Protein AF-A0A8J2ZE89-F1 (afdb_monomer_lite)

Foldseek 3Di:
DDPPQLEDEDEPPPDDDPDVDDQPPPWDKDFPAWDAAQRAIWTKIWTADPVRFIKIFTAHPVGDTAKIAGGPRHDIDHHNHDDDDDDDPVVVDRDPPHHYDYPPDDDDD

Secondary structure (DSSP, 8-state):
------EEEEPPTTPPP--TTPPPTT-EEEEEEEEEETTEEEEEEEEE-TTS-EEEEEEETT--EEEEE-GGG--EEE-S----SPPPGGGGSPPTTPEEEE--PPPP-

Organism: NCBI:txid2041189

Radius of gyration: 18.22 Å; chains: 1; bounding box: 48×34×42 Å

Structure (mmCIF, N/CA/C/O backbone):
data_AF-A0A8J2ZE89-F1
#
_entry.id   AF-A0A8J2ZE89-F1
#
loop_
_atom_site.group_PDB
_atom_site.id
_atom_site.type_symbol
_atom_site.label_atom_id
_atom_site.label_alt_id
_atom_site.label_comp_id
_atom_site.label_asym_id
_atom_site.label_entity_id
_atom_site.label_seq_id
_atom_site.pdbx_PDB_ins_code
_atom_site.Cartn_x
_atom_site.Cartn_y
_atom_site.Cartn_z
_atom_site.occupancy
_atom_site.B_iso_or_equiv
_atom_site.auth_seq_id
_atom_site.auth_comp_id
_atom_site.auth_asym_id
_atom_site.auth_atom_id
_atom_site.pdbx_PDB_model_num
ATOM 1 N N . MET A 1 1 ? 9.162 21.886 -20.821 1.00 43.53 1 MET A N 1
ATOM 2 C CA . MET A 1 1 ? 8.789 20.467 -20.977 1.00 43.53 1 MET A CA 1
ATOM 3 C C . MET A 1 1 ? 9.999 19.665 -20.534 1.00 43.53 1 MET A C 1
ATOM 5 O O . MET A 1 1 ? 11.029 19.783 -21.177 1.00 43.53 1 MET A O 1
ATOM 9 N N . MET A 1 2 ? 9.945 19.019 -19.368 1.00 46.22 2 MET A N 1
ATOM 10 C CA . MET A 1 2 ? 11.061 18.197 -18.888 1.00 46.22 2 MET A CA 1
ATOM 11 C C . MET A 1 2 ? 11.173 16.981 -19.808 1.00 46.22 2 M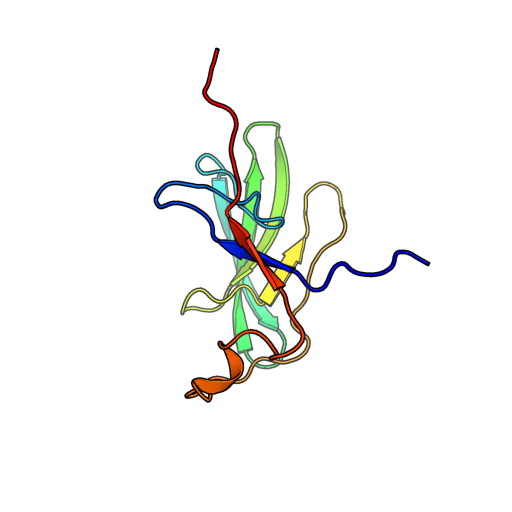ET A C 1
ATOM 13 O O . MET A 1 2 ? 10.215 16.219 -19.922 1.00 46.22 2 MET A O 1
ATOM 17 N N . ASP A 1 3 ? 12.302 16.844 -20.497 1.00 48.56 3 ASP A N 1
ATOM 18 C CA . ASP A 1 3 ? 12.655 15.612 -21.196 1.00 48.56 3 ASP A CA 1
ATOM 19 C C . ASP A 1 3 ? 12.796 14.528 -20.121 1.00 48.56 3 ASP A C 1
ATOM 21 O O . ASP A 1 3 ? 13.653 14.622 -19.238 1.00 48.56 3 ASP A O 1
ATOM 25 N N . ALA A 1 4 ? 11.862 13.578 -20.088 1.00 61.66 4 ALA A N 1
ATOM 26 C CA . ALA A 1 4 ? 11.922 12.489 -19.129 1.00 61.66 4 ALA A CA 1
ATOM 27 C C . ALA A 1 4 ? 13.128 11.622 -19.495 1.00 61.66 4 ALA A C 1
ATOM 29 O O . ALA A 1 4 ? 13.091 10.890 -20.484 1.00 61.66 4 ALA A O 1
ATOM 30 N N . LEU A 1 5 ? 14.196 11.721 -18.702 1.00 66.88 5 LEU A N 1
ATOM 31 C CA . LEU A 1 5 ? 15.355 10.843 -18.806 1.00 66.88 5 LEU A CA 1
ATOM 32 C C . LEU A 1 5 ? 14.864 9.384 -18.798 1.00 66.88 5 LEU A C 1
ATOM 34 O O . LEU A 1 5 ? 14.334 8.903 -17.796 1.00 66.88 5 LEU A O 1
ATOM 38 N N . ARG A 1 6 ? 15.009 8.685 -19.932 1.00 82.75 6 ARG A N 1
ATOM 39 C CA . ARG A 1 6 ? 14.684 7.255 -20.086 1.00 82.75 6 ARG A CA 1
ATOM 40 C C . ARG A 1 6 ? 15.776 6.423 -19.430 1.00 82.75 6 ARG A C 1
ATOM 42 O O . ARG A 1 6 ? 16.638 5.861 -20.106 1.00 82.75 6 ARG A O 1
ATOM 49 N N . VAL A 1 7 ? 15.780 6.423 -18.104 1.00 83.44 7 VAL A N 1
ATOM 50 C CA . VAL A 1 7 ? 16.809 5.777 -17.294 1.00 83.44 7 VAL A CA 1
ATOM 51 C C . VAL A 1 7 ? 16.176 4.742 -16.371 1.00 83.44 7 VAL A C 1
ATOM 53 O O . VAL A 1 7 ? 15.150 4.992 -15.743 1.00 83.44 7 VAL A O 1
ATOM 56 N N . VAL A 1 8 ? 16.796 3.569 -16.299 1.00 85.56 8 VAL A N 1
ATOM 57 C CA . VAL A 1 8 ? 16.577 2.566 -15.254 1.00 85.56 8 VAL A CA 1
ATOM 58 C C . VAL A 1 8 ? 17.659 2.773 -14.211 1.00 85.56 8 VAL A C 1
ATOM 60 O O . VAL A 1 8 ? 18.838 2.718 -14.545 1.00 85.56 8 VAL A O 1
ATOM 63 N N . ILE A 1 9 ? 17.267 3.003 -12.962 1.00 82.75 9 ILE A N 1
ATOM 64 C CA . ILE A 1 9 ? 18.215 3.115 -11.853 1.00 82.75 9 ILE A CA 1
ATOM 65 C C . ILE A 1 9 ? 18.285 1.763 -11.149 1.00 82.75 9 ILE A C 1
ATOM 67 O O . ILE A 1 9 ? 17.296 1.312 -10.570 1.00 82.75 9 ILE A O 1
ATOM 71 N N . GLU A 1 10 ? 19.451 1.124 -11.178 1.00 80.12 10 GLU A N 1
ATOM 72 C CA . GLU A 1 10 ? 19.708 -0.056 -10.355 1.00 80.12 1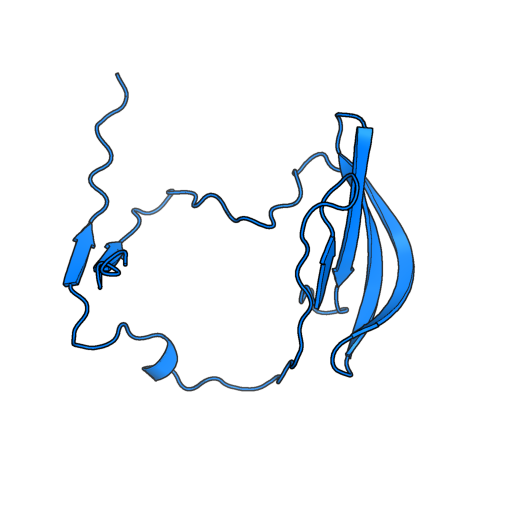0 GLU A CA 1
ATOM 73 C C . GLU A 1 10 ? 20.013 0.372 -8.920 1.00 80.12 10 GLU A C 1
ATOM 75 O O . GLU A 1 10 ? 20.943 1.142 -8.654 1.00 80.12 10 GLU A O 1
ATOM 80 N N . ILE A 1 11 ? 19.207 -0.132 -7.987 1.00 73.94 11 ILE A N 1
ATOM 81 C CA . ILE A 1 11 ? 19.329 0.164 -6.563 1.00 73.94 11 ILE A CA 1
ATOM 82 C C . ILE A 1 11 ? 20.127 -0.969 -5.915 1.00 73.94 11 ILE A C 1
ATOM 84 O O . ILE A 1 11 ? 19.705 -2.126 -6.002 1.00 73.94 11 ILE A O 1
ATOM 88 N N . PRO A 1 12 ? 21.255 -0.669 -5.246 1.00 70.50 12 PRO A N 1
ATOM 89 C CA . PRO A 1 12 ? 22.001 -1.670 -4.498 1.00 70.50 12 PRO A CA 1
ATOM 90 C C . PRO A 1 12 ? 21.129 -2.345 -3.434 1.00 70.50 12 PRO A C 1
ATOM 92 O O . PRO A 1 12 ? 20.224 -1.726 -2.864 1.00 70.50 12 PRO A O 1
ATOM 95 N N . ALA A 1 13 ? 21.432 -3.603 -3.112 1.00 62.75 13 ALA A N 1
ATOM 96 C CA . ALA A 1 13 ? 20.762 -4.311 -2.026 1.00 62.75 13 ALA A CA 1
ATOM 97 C C . ALA A 1 13 ? 20.859 -3.500 -0.715 1.00 62.75 13 ALA A C 1
ATOM 99 O O . ALA A 1 13 ? 21.952 -3.147 -0.279 1.00 62.75 13 ALA A O 1
ATOM 100 N N . GLY A 1 14 ? 19.709 -3.189 -0.105 1.00 62.47 14 GLY A N 1
ATOM 101 C CA . GLY A 1 14 ? 19.611 -2.363 1.108 1.00 62.47 14 GLY A CA 1
ATOM 102 C C . GLY A 1 14 ? 19.254 -0.887 0.878 1.00 62.47 14 GLY A C 1
ATOM 103 O O . GLY A 1 14 ? 19.045 -0.165 1.851 1.00 62.47 14 GLY A O 1
ATOM 104 N N . GLY A 1 15 ? 19.135 -0.426 -0.372 1.00 57.91 15 GLY A N 1
ATOM 105 C CA . GLY A 1 15 ? 18.606 0.908 -0.673 1.00 57.91 15 GLY A CA 1
ATOM 106 C C . GLY A 1 15 ? 17.093 0.999 -0.434 1.00 57.91 15 GLY A C 1
ATOM 107 O O . GLY A 1 15 ? 16.333 0.164 -0.919 1.00 57.91 15 GLY A O 1
ATOM 108 N N . SER A 1 16 ? 16.641 2.026 0.293 1.00 58.94 16 SER A N 1
ATOM 109 C CA . SER A 1 16 ? 15.216 2.343 0.456 1.00 58.94 16 SER A CA 1
ATOM 110 C C . SER A 1 16 ? 14.837 3.480 -0.485 1.00 58.94 16 SER A C 1
ATOM 112 O O . SER A 1 16 ? 15.410 4.565 -0.402 1.00 58.94 16 SER A O 1
ATOM 114 N N . LEU A 1 17 ? 13.846 3.264 -1.350 1.00 61.19 17 LEU A N 1
ATOM 115 C CA . LEU A 1 17 ? 13.207 4.370 -2.061 1.00 61.19 17 LEU A CA 1
ATOM 116 C C . LEU A 1 17 ? 12.241 5.098 -1.118 1.00 61.19 17 LEU A C 1
ATOM 118 O O . LEU A 1 17 ? 11.573 4.438 -0.319 1.00 61.19 17 LEU A O 1
ATOM 122 N N . PRO A 1 18 ? 12.115 6.430 -1.205 1.00 56.84 18 PRO A N 1
ATOM 123 C CA . PRO A 1 18 ? 10.998 7.129 -0.590 1.00 56.84 18 PRO A CA 1
ATOM 124 C C . PRO A 1 18 ? 9.715 6.739 -1.339 1.00 56.84 18 PRO A C 1
ATOM 126 O O . PRO A 1 18 ? 9.457 7.213 -2.445 1.00 56.84 18 PRO A O 1
ATOM 129 N N . TRP A 1 19 ? 8.920 5.836 -0.760 1.00 58.69 19 TRP A N 1
ATOM 130 C CA . TRP A 1 19 ? 7.613 5.486 -1.313 1.00 58.69 19 TRP A CA 1
ATOM 131 C C . TRP A 1 19 ? 6.607 6.582 -0.937 1.00 58.69 19 TRP A C 1
ATOM 133 O O . TRP A 1 19 ? 6.419 6.839 0.252 1.00 58.69 19 TRP A O 1
ATOM 143 N N . PRO A 1 20 ? 5.915 7.210 -1.905 1.00 55.12 20 PRO A N 1
ATOM 144 C CA . PRO A 1 20 ? 5.041 8.357 -1.639 1.00 55.12 20 PRO A CA 1
ATOM 145 C C . PRO A 1 20 ? 3.799 8.033 -0.787 1.00 55.12 20 PRO A C 1
ATOM 147 O O . PRO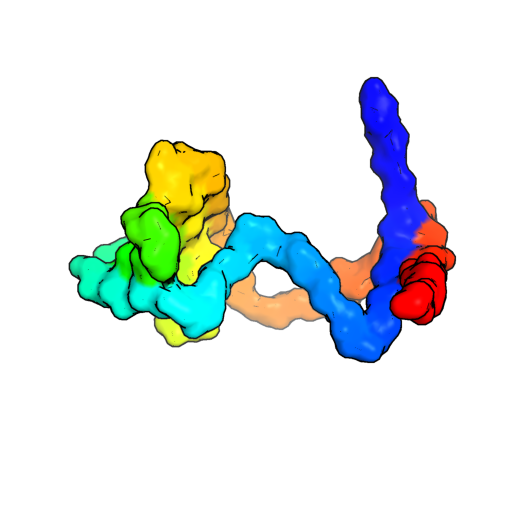 A 1 20 ? 3.081 8.945 -0.393 1.00 55.12 20 PRO A O 1
ATOM 150 N N . VAL A 1 21 ? 3.537 6.756 -0.480 1.00 62.28 21 VAL A N 1
ATOM 151 C CA . VAL A 1 21 ? 2.350 6.301 0.273 1.00 62.28 21 VAL A CA 1
ATOM 152 C C . VAL A 1 21 ? 2.733 5.384 1.445 1.00 62.28 21 VAL A C 1
ATOM 154 O O . VAL A 1 21 ? 2.031 4.428 1.770 1.00 62.28 21 VAL A O 1
ATOM 157 N N . GLN A 1 22 ? 3.884 5.630 2.072 1.00 69.81 22 GLN A N 1
ATOM 158 C CA . GLN A 1 22 ? 4.313 4.860 3.240 1.00 69.81 22 GLN A CA 1
ATOM 159 C C . GLN A 1 22 ? 3.561 5.306 4.500 1.00 69.81 22 GLN A C 1
ATOM 161 O O . GLN A 1 22 ? 3.594 6.474 4.880 1.00 69.81 22 GLN A O 1
ATOM 166 N N . ILE A 1 23 ? 2.906 4.358 5.173 1.00 76.88 23 ILE A N 1
ATOM 167 C CA . ILE A 1 23 ? 2.361 4.577 6.515 1.00 76.88 23 ILE A CA 1
ATOM 168 C C . ILE A 1 23 ? 3.527 4.477 7.510 1.00 76.88 23 ILE A C 1
ATOM 170 O O . ILE A 1 23 ? 4.236 3.465 7.490 1.00 76.88 23 ILE A O 1
ATOM 174 N N . PRO A 1 24 ? 3.748 5.480 8.381 1.00 80.12 24 PRO A N 1
ATOM 175 C CA . PRO A 1 24 ? 4.800 5.412 9.387 1.00 80.12 24 PRO A CA 1
ATOM 176 C C . PRO A 1 24 ? 4.648 4.164 10.273 1.00 80.12 24 PRO A C 1
ATOM 178 O O . PRO A 1 24 ? 3.528 3.839 10.673 1.00 80.12 24 PRO A O 1
ATOM 181 N N . PRO A 1 25 ? 5.746 3.479 10.644 1.00 82.50 25 PRO A N 1
ATOM 182 C CA . PRO A 1 25 ? 5.688 2.220 11.401 1.00 82.50 25 PRO A CA 1
ATOM 183 C C . PRO A 1 25 ? 5.048 2.366 12.789 1.00 82.50 25 PRO A C 1
ATOM 185 O O . PRO A 1 25 ? 4.630 1.392 13.403 1.00 82.50 25 PRO A O 1
ATOM 188 N N . ASN A 1 26 ? 4.981 3.593 13.292 1.00 88.50 26 ASN A N 1
ATOM 189 C CA . ASN A 1 26 ? 4.437 3.974 14.584 1.00 88.50 26 ASN A CA 1
ATOM 190 C C . ASN A 1 26 ? 3.049 4.637 14.494 1.00 88.50 26 ASN A C 1
ATOM 192 O O . ASN A 1 26 ? 2.570 5.181 15.493 1.00 88.50 26 ASN A O 1
ATOM 196 N N . ALA A 1 27 ? 2.418 4.627 13.317 1.00 90.44 27 ALA A N 1
ATOM 197 C CA . ALA A 1 27 ? 1.053 5.099 13.155 1.00 90.44 27 ALA A CA 1
ATOM 198 C C . ALA A 1 27 ? 0.064 4.145 13.839 1.00 90.44 27 ALA A C 1
ATOM 200 O O . ALA A 1 27 ? 0.206 2.921 13.802 1.00 90.44 27 ALA A O 1
ATOM 201 N N . ARG A 1 28 ? -0.981 4.708 14.445 1.00 94.44 28 ARG A N 1
ATOM 202 C CA . ARG A 1 28 ? -2.125 3.942 14.937 1.00 94.44 28 ARG A CA 1
ATOM 203 C C . ARG A 1 28 ? -3.106 3.728 13.790 1.00 94.44 28 ARG A C 1
ATOM 205 O O . ARG A 1 28 ? -3.509 4.686 13.134 1.00 94.44 28 ARG A O 1
ATOM 212 N N . LEU A 1 29 ? -3.513 2.479 13.592 1.00 93.75 29 LEU A N 1
ATOM 213 C CA . LEU A 1 29 ? -4.536 2.095 12.625 1.00 93.75 29 LEU A CA 1
ATOM 214 C C . LEU A 1 29 ? -5.817 1.718 13.362 1.00 93.75 29 LEU A C 1
ATOM 216 O O . LEU A 1 29 ? -5.799 0.851 14.236 1.00 93.75 29 LEU A O 1
ATOM 220 N N . THR A 1 30 ? -6.925 2.353 12.992 1.00 97.00 30 THR A N 1
ATOM 221 C CA . THR A 1 30 ? -8.248 2.050 13.550 1.00 97.00 30 THR A CA 1
ATOM 222 C C . THR A 1 30 ? -9.169 1.599 12.428 1.00 97.00 30 THR A C 1
ATOM 224 O O . THR A 1 30 ? -9.313 2.295 11.426 1.00 97.00 30 THR A O 1
ATOM 227 N N . ARG A 1 31 ? -9.789 0.424 12.571 1.00 97.38 31 ARG A N 1
ATOM 228 C CA . ARG A 1 31 ? -10.787 -0.059 11.611 1.00 97.38 31 ARG A CA 1
ATOM 229 C C . ARG A 1 31 ? -12.083 0.723 11.794 1.00 97.38 31 ARG A C 1
ATOM 231 O O . ARG A 1 31 ? -12.674 0.658 12.866 1.00 97.38 31 ARG A O 1
ATOM 238 N N . GLU A 1 32 ? -12.545 1.394 10.748 1.00 97.75 32 GLU A N 1
ATOM 239 C CA . GLU A 1 32 ? -13.791 2.175 10.780 1.00 97.75 32 GLU A CA 1
ATOM 240 C C . GLU A 1 32 ? -14.965 1.438 10.133 1.00 97.75 32 GLU A C 1
ATOM 242 O O . GLU A 1 32 ? -16.116 1.663 10.492 1.00 97.75 32 GLU A O 1
ATOM 247 N N . GLY A 1 33 ? -14.695 0.516 9.206 1.00 97.81 33 GLY A N 1
ATOM 248 C CA . GLY A 1 33 ? -15.757 -0.229 8.541 1.00 97.81 33 GLY A CA 1
ATOM 249 C C . GLY A 1 33 ? -15.296 -0.954 7.288 1.00 97.81 33 GLY A C 1
ATOM 250 O O . GLY A 1 33 ? -14.147 -1.387 7.180 1.00 97.81 33 GLY A O 1
ATOM 251 N N . SER A 1 34 ? -16.213 -1.094 6.339 1.00 98.19 34 SER A N 1
ATOM 252 C CA . SER A 1 34 ? -15.976 -1.687 5.026 1.00 98.19 34 SER A CA 1
ATOM 253 C C . SER A 1 34 ? -16.566 -0.814 3.929 1.00 98.19 34 SER A C 1
ATOM 255 O O . SER A 1 34 ? -17.545 -0.112 4.161 1.00 98.19 34 SER A O 1
ATOM 257 N N . ASP A 1 35 ? -15.988 -0.900 2.740 1.00 98.00 35 ASP A N 1
ATOM 258 C CA . ASP A 1 35 ? -16.389 -0.151 1.551 1.00 98.00 35 ASP A CA 1
ATOM 259 C C . ASP A 1 35 ? -16.122 -0.995 0.291 1.00 98.00 35 ASP A C 1
ATOM 261 O O . ASP A 1 35 ? -15.634 -2.128 0.390 1.00 98.00 35 ASP A O 1
ATOM 265 N N . ARG A 1 36 ? -16.426 -0.462 -0.896 1.00 98.06 36 ARG A N 1
ATOM 266 C CA . ARG A 1 36 ? -16.135 -1.095 -2.182 1.00 98.06 36 ARG A CA 1
ATOM 267 C C . ARG A 1 36 ? -15.564 -0.082 -3.176 1.00 98.06 36 ARG A C 1
ATOM 269 O O . ARG A 1 36 ? -16.266 0.823 -3.608 1.00 98.06 36 ARG A O 1
ATOM 276 N N . VAL A 1 37 ? -14.316 -0.282 -3.603 1.00 97.44 37 VAL A N 1
ATOM 277 C CA . VAL A 1 37 ? -13.603 0.594 -4.556 1.00 97.44 37 VAL A CA 1
ATOM 278 C C . VAL A 1 37 ? -13.190 -0.215 -5.781 1.00 97.44 37 VAL A C 1
ATOM 280 O O . VAL A 1 37 ? -12.788 -1.369 -5.655 1.00 97.44 37 VAL A O 1
ATOM 283 N N . ALA A 1 38 ? -13.342 0.347 -6.984 1.00 97.31 38 ALA A N 1
ATOM 284 C CA . ALA A 1 38 ? -13.076 -0.348 -8.254 1.00 97.31 38 ALA A CA 1
ATOM 285 C C . ALA A 1 38 ? -13.755 -1.732 -8.383 1.00 97.31 38 ALA A C 1
ATOM 287 O O . ALA A 1 38 ? -13.252 -2.620 -9.070 1.00 97.31 38 ALA A O 1
ATOM 288 N N . GLY A 1 39 ? -14.892 -1.934 -7.706 1.00 97.12 39 GLY A N 1
ATOM 289 C CA . GLY A 1 39 ? -15.613 -3.209 -7.677 1.00 97.12 39 GLY A CA 1
ATOM 290 C C . GLY A 1 39 ? -15.141 -4.224 -6.627 1.00 97.12 39 GLY A C 1
ATOM 291 O O . GLY A 1 39 ? -15.749 -5.289 -6.533 1.00 97.12 39 GLY A O 1
ATOM 292 N N . HIS A 1 40 ? -14.137 -3.901 -5.808 1.00 98.25 40 HIS A N 1
ATOM 293 C CA . HIS A 1 40 ? -13.544 -4.801 -4.811 1.00 98.25 40 HIS A CA 1
ATOM 294 C C . HIS A 1 40 ? -13.895 -4.384 -3.388 1.00 98.25 40 HIS A C 1
ATOM 296 O O . HIS A 1 40 ? -13.811 -3.206 -3.045 1.00 98.25 40 HIS A O 1
ATOM 302 N N . SER A 1 41 ? -14.287 -5.351 -2.557 1.00 98.31 41 SER A N 1
ATOM 303 C CA . SER A 1 41 ? -14.553 -5.118 -1.136 1.00 98.31 41 SER A CA 1
ATOM 304 C C . SER A 1 41 ? -13.260 -4.787 -0.392 1.00 98.31 41 SER A C 1
ATOM 306 O O . SER A 1 41 ? -12.252 -5.478 -0.536 1.00 98.31 41 SER A O 1
ATOM 308 N N . CYS A 1 42 ? -13.300 -3.764 0.453 1.00 98.31 42 CYS A N 1
ATOM 309 C CA . CYS A 1 42 ? -12.157 -3.313 1.236 1.00 98.31 42 CYS A CA 1
ATOM 310 C C . CYS A 1 42 ? -12.553 -2.924 2.662 1.00 98.31 42 CYS A C 1
ATOM 312 O O . CYS A 1 42 ? -13.707 -2.612 2.947 1.00 98.31 42 CYS A O 1
ATOM 314 N N . THR A 1 43 ? -11.576 -2.931 3.564 1.00 98.56 43 THR A N 1
ATOM 315 C CA . THR A 1 43 ? -11.696 -2.380 4.915 1.00 98.56 43 THR A CA 1
ATOM 316 C C . THR A 1 43 ? -11.291 -0.910 4.905 1.00 98.56 43 THR A C 1
ATOM 318 O O . THR A 1 43 ? -10.275 -0.556 4.305 1.00 98.56 43 THR A O 1
ATOM 321 N N . VAL A 1 44 ? -12.075 -0.071 5.583 1.00 97.75 44 VAL A N 1
ATOM 322 C CA . VAL A 1 44 ? -11.761 1.345 5.813 1.00 97.75 44 VAL A CA 1
ATOM 323 C C . VAL A 1 44 ? -10.932 1.460 7.087 1.00 97.75 44 VAL A C 1
ATOM 325 O O . VAL A 1 44 ? -11.361 1.022 8.159 1.00 97.75 44 VAL A O 1
ATOM 328 N N . TRP A 1 45 ? -9.748 2.047 6.955 1.00 96.44 45 TRP A N 1
ATOM 329 C CA . TRP A 1 45 ? -8.799 2.288 8.031 1.00 96.44 45 TRP A CA 1
ATOM 330 C C . TRP A 1 45 ? -8.579 3.783 8.221 1.00 96.44 45 TRP A C 1
ATOM 332 O O . TRP A 1 45 ? -8.216 4.489 7.279 1.00 96.44 45 TRP A O 1
ATOM 342 N N . GLN A 1 46 ? -8.715 4.246 9.456 1.00 94.75 46 GLN A N 1
ATOM 343 C CA . GLN A 1 46 ? -8.210 5.536 9.898 1.00 94.75 46 GLN A CA 1
ATOM 344 C C . GLN A 1 46 ? -6.731 5.384 10.256 1.00 94.75 46 GLN A C 1
ATOM 346 O O . GLN A 1 46 ? -6.360 4.464 10.989 1.00 94.75 46 GLN A O 1
ATOM 351 N N . VAL A 1 47 ? -5.893 6.283 9.740 1.00 92.50 47 VAL A N 1
ATOM 352 C CA . VAL A 1 47 ? -4.447 6.307 10.000 1.00 92.50 47 VAL A CA 1
ATOM 353 C C . VAL A 1 47 ? -4.116 7.528 10.844 1.00 92.50 47 VAL A C 1
ATOM 355 O O . VAL A 1 47 ? -4.303 8.654 10.386 1.00 92.50 47 VAL A O 1
ATOM 358 N N . GLN A 1 48 ? -3.641 7.337 12.073 1.00 93.12 48 GLN A N 1
ATOM 359 C CA . GLN A 1 48 ? -3.214 8.422 12.956 1.00 93.12 48 GLN A CA 1
ATOM 360 C C . GLN A 1 48 ? -1.700 8.383 13.175 1.00 93.12 48 GLN A C 1
ATOM 362 O O . GLN A 1 48 ? -1.168 7.445 13.767 1.00 93.12 48 GLN A O 1
ATOM 367 N N . GLU A 1 49 ? 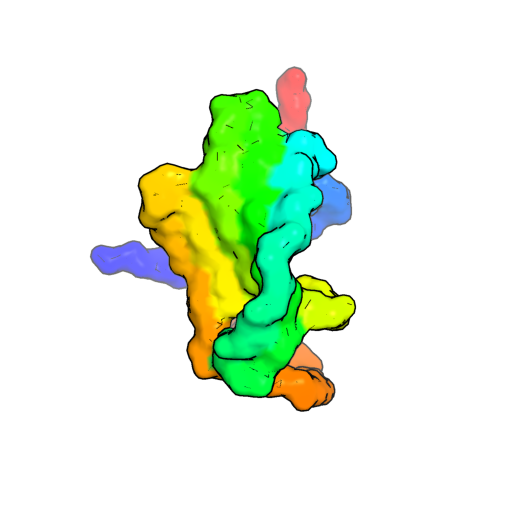-1.008 9.423 12.719 1.00 89.56 49 GLU A N 1
ATOM 368 C CA . GLU A 1 49 ? 0.426 9.618 12.929 1.00 89.56 49 GLU A CA 1
ATOM 369 C C . GLU A 1 49 ? 0.722 10.140 14.348 1.00 89.56 49 GLU A C 1
ATOM 371 O O . GLU A 1 49 ? -0.130 10.747 15.001 1.00 89.56 49 GLU A O 1
ATOM 376 N N . GLN A 1 50 ? 1.959 9.959 14.829 1.00 88.31 50 GLN A N 1
ATOM 377 C CA . GLN A 1 50 ? 2.367 10.423 16.167 1.00 88.31 50 GLN A CA 1
ATOM 378 C C . GLN A 1 50 ? 2.298 11.945 16.347 1.00 88.31 50 GLN A C 1
ATOM 380 O O . GLN A 1 50 ? 2.051 12.423 17.449 1.00 88.31 50 GLN A O 1
ATOM 385 N N . ASN A 1 51 ? 2.488 12.705 15.268 1.00 87.81 51 ASN A N 1
ATOM 386 C CA . ASN A 1 51 ? 2.346 14.164 15.251 1.00 87.81 51 ASN A CA 1
ATOM 387 C C . ASN A 1 51 ? 0.867 14.622 15.309 1.00 87.81 51 ASN A C 1
ATOM 389 O O . ASN A 1 51 ? 0.594 15.815 15.222 1.00 87.81 51 ASN A O 1
ATOM 393 N N . GLY A 1 52 ? -0.089 13.689 15.423 1.00 85.75 52 GLY A N 1
ATOM 394 C CA . GLY A 1 52 ? -1.525 13.957 15.512 1.00 85.75 52 GLY A CA 1
ATOM 395 C C . GLY A 1 52 ? -2.247 14.047 14.166 1.00 85.75 52 GLY A C 1
ATOM 396 O O . GLY A 1 52 ? -3.479 14.127 14.151 1.00 85.75 52 GLY A O 1
ATOM 397 N N . ARG A 1 53 ? -1.518 13.991 13.046 1.00 87.94 53 ARG A N 1
ATOM 398 C CA . ARG A 1 53 ? -2.078 14.025 11.693 1.00 87.94 53 ARG A CA 1
ATOM 399 C C . ARG A 1 53 ? -2.909 12.775 11.408 1.00 87.94 53 ARG A C 1
ATOM 401 O O . ARG A 1 53 ? -2.582 11.675 11.856 1.00 87.94 53 ARG A O 1
ATOM 408 N N . ARG A 1 54 ? -4.015 12.949 10.678 1.00 89.75 54 ARG A N 1
ATOM 409 C CA . ARG A 1 54 ? -5.001 11.891 10.415 1.00 89.75 54 ARG A CA 1
ATOM 410 C C . ARG A 1 54 ? -5.295 11.740 8.931 1.00 89.75 54 ARG A C 1
ATOM 412 O O . ARG A 1 54 ? -5.807 12.672 8.326 1.00 89.75 54 ARG A O 1
ATOM 419 N N . GLY A 1 55 ? -5.039 10.554 8.393 1.00 90.75 55 GLY A N 1
ATOM 420 C CA . GLY A 1 55 ? -5.414 10.141 7.042 1.00 90.75 55 GLY A CA 1
ATOM 421 C C . GLY A 1 55 ? -6.382 8.957 7.045 1.00 90.75 55 GLY A C 1
ATOM 422 O O . GLY A 1 55 ? -6.862 8.520 8.096 1.00 90.75 55 GLY A O 1
ATOM 423 N N . SER A 1 56 ? -6.647 8.419 5.856 1.00 92.19 56 SER A N 1
ATOM 424 C CA . SER A 1 56 ? -7.456 7.208 5.678 1.00 92.19 56 SER A CA 1
ATOM 425 C C . SER A 1 56 ? -6.908 6.317 4.567 1.00 92.19 56 SER A C 1
ATOM 427 O O . SER A 1 56 ? -6.319 6.807 3.601 1.00 92.19 56 SER A O 1
ATOM 429 N N . ALA A 1 57 ? -7.138 5.012 4.688 1.00 93.56 57 ALA A N 1
ATOM 430 C CA . ALA A 1 57 ? -6.781 4.010 3.694 1.00 93.56 57 ALA A CA 1
ATOM 431 C C . ALA A 1 57 ? -7.919 2.997 3.513 1.00 93.56 57 ALA A C 1
ATOM 433 O O . ALA A 1 57 ? -8.556 2.575 4.475 1.00 93.56 57 ALA A O 1
ATOM 434 N N . ARG A 1 58 ? -8.160 2.583 2.271 1.00 95.81 58 ARG A N 1
ATOM 435 C CA . ARG A 1 58 ? -9.075 1.495 1.915 1.00 95.81 58 ARG A CA 1
ATOM 436 C C . ARG A 1 58 ? -8.253 0.348 1.363 1.00 95.81 58 ARG A C 1
ATOM 438 O O . ARG A 1 58 ? -7.619 0.505 0.321 1.00 95.81 58 ARG A O 1
ATOM 445 N N . VAL A 1 59 ? -8.243 -0.774 2.073 1.00 96.19 59 VAL A N 1
ATOM 446 C CA . VAL A 1 59 ? -7.360 -1.911 1.777 1.00 96.19 59 VAL A CA 1
ATOM 447 C C . VAL A 1 59 ? -8.190 -3.183 1.653 1.00 96.19 59 VAL A C 1
ATOM 449 O O . VAL A 1 59 ? -9.048 -3.442 2.500 1.00 96.19 59 VAL A O 1
ATOM 452 N N . THR A 1 60 ? -7.982 -3.962 0.594 1.00 97.81 60 THR A N 1
ATOM 453 C CA . THR A 1 60 ? -8.632 -5.270 0.426 1.00 97.81 60 THR A CA 1
ATOM 454 C C . THR A 1 60 ? -8.145 -6.274 1.474 1.00 97.81 60 THR A C 1
ATOM 456 O O . THR A 1 60 ? -7.152 -6.049 2.165 1.00 97.81 60 THR A O 1
ATOM 459 N N . ALA A 1 61 ? -8.841 -7.405 1.611 1.00 96.94 61 ALA A N 1
ATOM 460 C CA . ALA A 1 61 ? -8.463 -8.441 2.577 1.00 96.94 61 ALA A CA 1
ATOM 461 C C . ALA A 1 61 ? -7.067 -9.045 2.312 1.00 96.94 61 ALA A C 1
ATOM 463 O O . ALA A 1 61 ? -6.390 -9.454 3.249 1.00 96.94 61 ALA A O 1
ATOM 464 N N . ASP A 1 62 ? -6.636 -9.068 1.050 1.00 95.62 62 ASP A N 1
ATOM 465 C CA . ASP A 1 62 ? -5.322 -9.514 0.574 1.00 95.62 6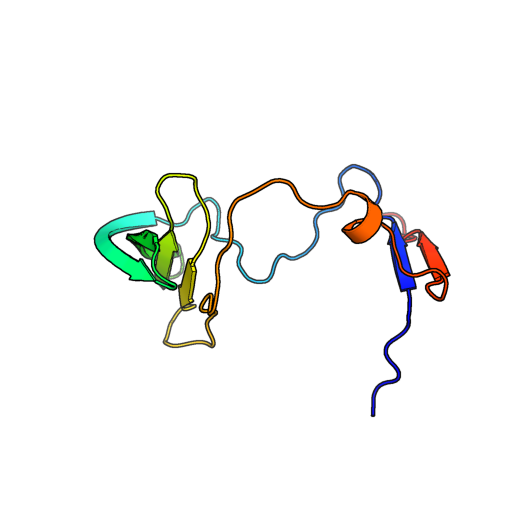2 ASP A CA 1
ATOM 466 C C . ASP A 1 62 ? -4.249 -8.405 0.583 1.00 95.62 62 ASP A C 1
ATOM 468 O O . ASP A 1 62 ? -3.113 -8.649 0.188 1.00 95.62 62 ASP A O 1
ATOM 472 N N . GLY A 1 63 ? -4.576 -7.201 1.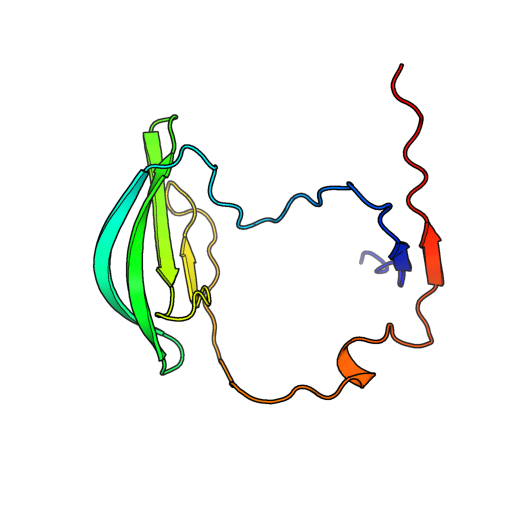066 1.00 93.19 63 GLY A N 1
ATOM 473 C CA . GLY A 1 63 ? -3.595 -6.140 1.315 1.00 93.19 63 GLY A CA 1
ATOM 474 C C . GLY A 1 63 ? -3.400 -5.128 0.183 1.00 93.19 63 GLY A C 1
ATOM 475 O O . GLY A 1 63 ? -2.488 -4.307 0.262 1.00 93.19 63 GLY A O 1
ATOM 476 N N . VAL A 1 64 ? -4.240 -5.129 -0.855 1.00 94.19 64 VAL A N 1
ATOM 477 C CA . VAL A 1 64 ? -4.151 -4.150 -1.948 1.00 94.19 64 VAL A CA 1
ATOM 478 C C . VAL A 1 64 ? -4.759 -2.819 -1.511 1.00 94.19 64 VAL A C 1
ATOM 480 O O . VAL A 1 64 ? -5.924 -2.745 -1.115 1.00 94.19 64 VAL A O 1
ATOM 483 N N . LEU A 1 65 ? -3.973 -1.745 -1.605 1.00 93.75 65 LEU A N 1
ATOM 484 C CA . LEU A 1 65 ? -4.435 -0.381 -1.360 1.00 93.75 65 LEU A CA 1
ATOM 485 C C . LEU A 1 65 ? -5.275 0.111 -2.545 1.00 93.75 65 LEU A C 1
ATOM 487 O O . LEU A 1 65 ? -4.768 0.248 -3.656 1.00 93.75 65 LEU A O 1
ATOM 491 N N . LEU A 1 66 ? -6.550 0.406 -2.299 1.00 95.69 66 LEU A N 1
ATOM 492 C CA . LEU A 1 66 ? -7.483 0.884 -3.324 1.00 95.69 66 LEU A CA 1
ATOM 493 C C . LEU A 1 66 ? -7.723 2.386 -3.264 1.00 95.69 66 LEU A C 1
ATOM 495 O O . LEU A 1 66 ? -8.039 2.994 -4.277 1.00 95.69 66 LEU A O 1
ATOM 499 N N . HIS A 1 67 ? -7.601 2.989 -2.087 1.00 93.94 67 HIS A N 1
ATOM 500 C CA . HIS A 1 67 ? -7.686 4.434 -1.930 1.00 93.94 67 HIS A CA 1
ATOM 501 C C . HIS A 1 67 ? -6.887 4.856 -0.705 1.00 93.94 67 HIS A C 1
ATOM 503 O O . HIS A 1 67 ? -7.000 4.232 0.350 1.00 93.94 67 HIS A O 1
ATOM 509 N N . ALA A 1 68 ? -6.160 5.960 -0.803 1.00 91.69 68 ALA A N 1
ATOM 510 C CA . ALA A 1 68 ? -5.534 6.610 0.339 1.00 91.69 68 ALA A CA 1
ATOM 511 C C . ALA A 1 68 ? -5.769 8.110 0.270 1.00 91.69 68 ALA A C 1
ATOM 513 O O . ALA A 1 68 ? -5.673 8.706 -0.799 1.00 91.69 68 ALA A O 1
ATOM 514 N N . ARG A 1 69 ? -6.020 8.721 1.425 1.00 89.12 69 ARG A N 1
ATOM 515 C CA . ARG A 1 69 ? -5.971 10.171 1.572 1.00 89.12 69 ARG A CA 1
ATOM 516 C C . ARG A 1 69 ? -4.988 10.523 2.669 1.00 89.12 69 ARG A C 1
ATOM 518 O O . ARG A 1 69 ? -5.107 10.016 3.788 1.00 89.12 69 ARG A O 1
ATOM 525 N N . GLY A 1 70 ? -4.025 11.371 2.318 1.00 80.31 70 GLY A N 1
ATOM 526 C CA . GLY A 1 70 ? -3.067 11.903 3.270 1.00 80.31 70 GLY A CA 1
ATOM 527 C C . GLY A 1 70 ? -3.746 12.794 4.314 1.00 80.31 70 GLY A C 1
ATOM 528 O O . GLY A 1 70 ? -4.939 13.107 4.202 1.00 80.31 70 GLY A O 1
ATOM 529 N N . PRO A 1 71 ? -2.998 13.211 5.341 1.00 76.06 71 PRO A N 1
ATOM 530 C CA . PRO A 1 71 ? -3.561 14.042 6.381 1.00 76.06 71 PRO A CA 1
ATOM 531 C C . PRO A 1 71 ? -4.091 15.377 5.879 1.00 76.06 71 PRO A C 1
ATOM 533 O O . PRO A 1 71 ? -3.600 15.911 4.885 1.00 76.06 71 PRO A O 1
ATOM 536 N N . ASP A 1 72 ? -5.073 15.920 6.595 1.00 69.75 72 ASP A N 1
ATOM 537 C CA . ASP A 1 72 ? -5.572 17.288 6.398 1.00 69.75 72 ASP A CA 1
ATOM 538 C C . ASP A 1 72 ? -6.135 17.543 4.986 1.00 69.75 72 ASP A C 1
ATOM 540 O O . ASP A 1 72 ? -6.149 18.663 4.484 1.00 69.75 72 ASP A O 1
ATOM 544 N N . GLY A 1 73 ? -6.616 16.483 4.328 1.00 64.25 73 GLY A N 1
ATOM 545 C CA . GLY A 1 73 ? -7.216 16.571 3.001 1.00 64.25 73 GLY A CA 1
ATOM 546 C C . GLY A 1 73 ? -6.212 16.617 1.850 1.00 64.25 73 GLY A C 1
ATOM 547 O O . GLY A 1 73 ? -6.660 16.834 0.721 1.00 64.25 73 GLY A O 1
ATOM 548 N N . ALA A 1 74 ? -4.922 16.367 2.115 1.00 71.50 74 ALA A N 1
ATOM 549 C CA . ALA A 1 74 ? -3.872 16.259 1.105 1.00 71.50 74 ALA A CA 1
ATOM 550 C C . ALA A 1 74 ? -4.253 15.312 -0.046 1.00 71.50 74 ALA A C 1
ATOM 552 O O . ALA A 1 74 ? -5.102 14.425 0.109 1.00 71.50 74 ALA A O 1
ATOM 553 N N . GLU A 1 75 ? -3.619 15.533 -1.200 1.00 67.75 75 GLU A N 1
ATOM 554 C CA . GLU A 1 75 ? -3.846 14.769 -2.424 1.00 67.75 75 GLU A CA 1
ATOM 555 C C . GLU A 1 75 ? -3.724 13.264 -2.150 1.00 67.75 75 GLU A C 1
ATOM 557 O O . GLU A 1 75 ? -2.853 12.804 -1.408 1.00 67.75 75 GLU A O 1
ATOM 562 N N . GLY A 1 76 ? -4.687 12.515 -2.675 1.00 82.38 76 GLY A N 1
ATOM 563 C CA . GLY A 1 76 ? -4.838 11.090 -2.437 1.00 82.38 76 GLY A CA 1
ATOM 564 C C . GLY A 1 76 ? -4.722 10.301 -3.728 1.00 82.38 76 GLY A C 1
ATOM 565 O O . GLY A 1 76 ? -4.610 10.860 -4.815 1.00 82.38 76 GLY A O 1
ATOM 566 N N . ILE A 1 77 ? -4.799 8.986 -3.597 1.00 90.44 77 ILE A N 1
ATOM 567 C CA . ILE A 1 77 ? -4.909 8.080 -4.736 1.00 90.44 77 ILE A CA 1
ATOM 568 C C . ILE A 1 77 ? -6.207 7.296 -4.632 1.00 90.44 77 ILE A C 1
ATOM 570 O O . ILE A 1 77 ? -6.645 6.961 -3.532 1.00 90.44 77 ILE A O 1
ATOM 574 N N . GLU A 1 78 ? -6.788 6.971 -5.780 1.00 94.19 78 GLU A N 1
ATOM 575 C CA . GLU A 1 78 ? -7.893 6.029 -5.901 1.00 94.19 78 GLU A CA 1
ATOM 576 C C . GLU A 1 78 ? -7.652 5.122 -7.109 1.00 94.19 78 GLU A C 1
ATOM 578 O O . GLU A 1 78 ? -7.311 5.577 -8.203 1.00 94.19 78 GLU A O 1
ATOM 583 N N . ALA A 1 79 ? -7.819 3.820 -6.907 1.00 95.94 79 ALA A N 1
ATOM 584 C CA . ALA A 1 79 ? -7.771 2.841 -7.970 1.00 95.94 79 ALA A CA 1
ATOM 585 C C . ALA A 1 79 ? -9.029 2.970 -8.833 1.00 95.94 79 ALA A C 1
ATOM 587 O O . ALA A 1 79 ? -10.148 2.793 -8.358 1.00 95.94 79 ALA A O 1
ATOM 588 N N . THR A 1 80 ? -8.845 3.212 -10.128 1.00 97.31 80 THR A N 1
ATOM 589 C CA . THR A 1 80 ? -9.950 3.262 -11.099 1.00 97.31 80 THR A CA 1
ATOM 590 C C . THR A 1 80 ? -10.290 1.883 -11.663 1.00 97.31 80 THR A C 1
ATOM 592 O O . THR A 1 80 ? -11.418 1.636 -12.087 1.00 97.31 80 THR A O 1
ATOM 595 N N . ARG A 1 81 ? -9.324 0.955 -11.661 1.00 96.50 81 ARG A N 1
ATOM 596 C CA . ARG A 1 81 ? -9.501 -0.435 -12.091 1.00 96.50 81 ARG A CA 1
ATOM 597 C C . ARG A 1 81 ? -8.500 -1.346 -11.393 1.00 96.50 81 ARG A C 1
ATOM 599 O O . ARG A 1 81 ? -7.313 -1.042 -11.352 1.00 96.50 81 ARG A O 1
ATOM 606 N N . VAL A 1 82 ? -8.973 -2.506 -10.941 1.00 95.75 82 VAL A N 1
ATOM 607 C CA . VAL A 1 82 ? -8.130 -3.585 -10.411 1.00 95.75 82 VAL A CA 1
ATOM 608 C C . VAL A 1 82 ? -8.498 -4.891 -11.101 1.00 95.75 82 VAL A C 1
ATOM 610 O O . VAL A 1 82 ? -9.673 -5.257 -11.170 1.00 95.75 82 VAL A O 1
ATOM 613 N N . ALA A 1 83 ? -7.486 -5.579 -11.625 1.00 94.56 83 ALA A N 1
ATOM 614 C CA . ALA A 1 83 ? -7.616 -6.876 -12.274 1.00 94.56 83 ALA A CA 1
ATOM 615 C C . ALA A 1 83 ? -6.618 -7.854 -11.649 1.00 94.56 83 ALA A C 1
ATOM 617 O O . ALA A 1 83 ? -5.411 -7.625 -11.698 1.00 94.56 83 ALA A O 1
ATOM 618 N N . TYR A 1 84 ? -7.138 -8.939 -11.081 1.00 94.50 84 TYR A N 1
ATOM 619 C CA . TYR A 1 84 ? -6.337 -10.011 -10.506 1.00 94.50 84 TYR A CA 1
ATOM 620 C C . TYR A 1 84 ? -6.077 -11.092 -11.547 1.00 94.50 84 TYR A C 1
ATOM 622 O O . TYR A 1 84 ? -6.991 -11.531 -12.243 1.00 94.50 84 TYR A O 1
ATOM 630 N N . GLY A 1 85 ? -4.827 -11.529 -11.637 1.00 94.62 85 GLY A N 1
ATOM 631 C CA . GLY A 1 85 ? -4.425 -12.615 -12.517 1.00 94.62 85 GLY A CA 1
ATOM 632 C C . GLY A 1 85 ? -2.936 -12.571 -12.849 1.00 94.62 85 GLY A C 1
ATOM 633 O O . GLY A 1 85 ? -2.259 -11.588 -12.522 1.00 94.62 85 GLY A O 1
ATOM 634 N N . PRO A 1 86 ? -2.423 -13.620 -13.512 1.00 95.12 86 PRO A N 1
ATOM 635 C CA . PRO A 1 86 ? -1.051 -13.651 -13.991 1.00 95.12 86 PRO A CA 1
ATOM 636 C C . PRO A 1 86 ? -0.754 -12.437 -14.874 1.00 95.12 86 PRO A C 1
ATOM 638 O O . PRO A 1 86 ? -1.552 -12.073 -15.738 1.00 95.12 86 PRO A O 1
ATOM 641 N N . GLN A 1 87 ? 0.399 -11.815 -14.653 1.00 93.25 87 GLN A N 1
ATOM 642 C CA . GLN A 1 87 ? 0.908 -10.751 -15.510 1.00 93.25 87 GLN A CA 1
ATOM 643 C C . GLN A 1 87 ? 1.980 -11.322 -16.434 1.00 93.25 87 GLN A C 1
ATOM 645 O O . GLN A 1 87 ? 2.773 -12.171 -16.028 1.00 93.25 87 GLN A O 1
ATOM 650 N N . GLU A 1 88 ? 2.017 -10.848 -17.676 1.00 94.06 88 GLU A N 1
ATOM 651 C CA . GLU A 1 88 ? 3.045 -11.249 -18.632 1.00 94.06 88 GLU A CA 1
ATOM 652 C C . GLU A 1 88 ? 4.435 -10.798 -18.136 1.00 94.06 88 GLU A C 1
ATOM 654 O O . GLU A 1 88 ? 4.630 -9.600 -17.901 1.00 94.06 88 GLU A O 1
ATOM 659 N N . PRO A 1 89 ? 5.425 -11.707 -18.008 1.00 92.62 89 PRO A N 1
ATOM 660 C CA . PRO A 1 89 ? 6.753 -11.363 -17.493 1.00 92.62 89 PRO A CA 1
ATOM 661 C C . PRO A 1 89 ? 7.459 -10.252 -18.280 1.00 92.62 89 PRO A C 1
ATOM 663 O O . PRO A 1 89 ? 8.247 -9.494 -17.717 1.00 92.62 89 PRO A O 1
ATOM 666 N N . ALA A 1 90 ? 7.161 -10.122 -19.577 1.00 91.81 90 ALA A N 1
ATOM 667 C CA . ALA A 1 90 ? 7.718 -9.078 -20.430 1.00 91.81 90 ALA A CA 1
ATOM 668 C C . ALA A 1 90 ? 7.339 -7.657 -19.972 1.00 91.81 90 ALA A C 1
ATOM 670 O O . ALA A 1 90 ? 8.115 -6.735 -20.201 1.00 91.81 90 ALA A O 1
ATOM 671 N N . ARG A 1 91 ? 6.214 -7.475 -19.259 1.00 90.38 91 ARG A N 1
ATOM 672 C CA . ARG A 1 91 ? 5.787 -6.168 -18.715 1.00 90.38 91 ARG A CA 1
ATOM 673 C C . ARG A 1 91 ? 6.705 -5.640 -17.613 1.00 90.38 91 ARG A C 1
ATOM 675 O O . ARG A 1 91 ? 6.654 -4.456 -17.306 1.00 90.38 91 ARG A O 1
ATOM 682 N N . PHE A 1 92 ? 7.525 -6.509 -17.024 1.00 89.56 92 PHE A N 1
ATOM 683 C CA . PHE A 1 92 ? 8.489 -6.157 -15.981 1.00 89.56 92 PHE A CA 1
ATOM 684 C C . PHE A 1 92 ? 9.901 -5.923 -16.532 1.00 89.56 92 PHE A C 1
ATOM 686 O O . PHE A 1 92 ? 10.828 -5.694 -15.759 1.00 89.56 92 PHE A O 1
ATOM 693 N N . ARG A 1 93 ? 10.093 -5.992 -17.857 1.00 90.00 93 ARG A N 1
ATOM 694 C CA . ARG A 1 93 ? 11.364 -5.638 -18.492 1.00 90.00 93 ARG A CA 1
ATOM 695 C C . ARG A 1 93 ? 11.371 -4.147 -18.830 1.00 90.00 93 ARG A C 1
ATOM 697 O O . ARG A 1 93 ? 10.367 -3.655 -19.347 1.00 90.00 93 ARG A O 1
ATOM 704 N N . PRO A 1 94 ? 12.484 -3.435 -18.593 1.00 88.69 94 PRO A N 1
ATOM 705 C CA . PRO A 1 94 ? 12.637 -2.087 -19.108 1.00 88.69 94 PRO A CA 1
ATOM 706 C C . PRO A 1 94 ? 12.441 -2.044 -20.629 1.00 88.69 94 PRO A C 1
ATOM 708 O O . PRO A 1 94 ? 12.875 -2.972 -21.322 1.00 88.69 94 PRO A O 1
ATOM 711 N N . PRO A 1 95 ? 11.822 -0.982 -21.167 1.00 88.19 95 PRO A N 1
ATOM 712 C CA . PRO A 1 95 ? 11.795 -0.764 -22.606 1.00 88.19 95 PRO A CA 1
ATOM 713 C C . PRO A 1 95 ? 13.219 -0.655 -23.178 1.00 88.19 95 PRO A C 1
ATOM 715 O O . PRO A 1 95 ? 14.132 -0.163 -22.516 1.00 88.19 95 PRO A O 1
ATOM 718 N N . ALA A 1 96 ? 13.419 -1.127 -24.413 1.00 87.75 96 ALA A N 1
ATOM 719 C CA . ALA A 1 96 ? 14.750 -1.260 -25.022 1.00 87.75 96 ALA A CA 1
ATOM 720 C C . ALA A 1 96 ? 15.493 0.077 -25.220 1.00 87.75 96 ALA A C 1
ATOM 722 O O . ALA A 1 96 ? 16.708 0.100 -25.385 1.00 87.75 96 ALA A O 1
ATOM 723 N N . ASP A 1 97 ? 14.763 1.187 -25.220 1.00 89.06 97 ASP A N 1
ATOM 724 C CA . ASP A 1 97 ? 15.256 2.553 -25.366 1.00 89.06 97 ASP A CA 1
ATOM 725 C C . ASP A 1 97 ? 15.645 3.217 -24.032 1.00 89.06 97 ASP A C 1
ATOM 727 O O . ASP A 1 97 ? 16.003 4.397 -24.020 1.00 89.06 97 ASP A O 1
ATOM 731 N N . TYR A 1 98 ? 15.593 2.478 -22.918 1.00 89.06 98 TYR A N 1
ATOM 732 C CA . TYR A 1 98 ? 16.035 2.955 -21.611 1.00 89.06 98 TYR A CA 1
ATOM 733 C C . TYR A 1 98 ? 17.509 2.618 -21.374 1.00 89.06 98 TYR A C 1
ATOM 735 O O . TYR A 1 98 ? 17.963 1.497 -21.606 1.00 89.06 98 TYR A O 1
ATOM 743 N N . ARG A 1 99 ? 18.264 3.589 -20.858 1.00 85.38 99 ARG A N 1
ATOM 744 C CA . ARG A 1 99 ? 19.649 3.388 -20.413 1.00 85.38 99 ARG A CA 1
ATOM 745 C C . ARG A 1 99 ? 19.651 2.946 -18.958 1.00 85.38 99 ARG A C 1
ATOM 747 O O . ARG A 1 99 ? 18.904 3.491 -18.158 1.00 85.38 99 ARG A O 1
ATOM 754 N N . THR A 1 100 ? 20.475 1.968 -18.606 1.00 82.69 100 THR A N 1
ATOM 755 C CA . THR A 1 100 ? 20.609 1.537 -17.207 1.00 82.69 100 THR A CA 1
ATOM 756 C C . THR A 1 100 ? 21.776 2.270 -16.564 1.00 82.69 100 THR A C 1
ATOM 758 O O . THR A 1 100 ? 22.873 2.275 -17.118 1.00 82.69 100 THR A O 1
ATOM 761 N N . GLU A 1 101 ? 21.536 2.885 -15.412 1.00 80.62 101 GLU A N 1
ATOM 762 C CA . GLU A 1 101 ? 22.554 3.537 -14.596 1.00 80.62 101 GLU A CA 1
ATOM 763 C C . GLU A 1 101 ? 22.520 2.974 -13.174 1.00 80.62 101 GLU A C 1
ATOM 765 O O . GLU A 1 101 ? 21.461 2.729 -12.595 1.00 80.62 101 GLU A O 1
ATOM 770 N N . SER A 1 102 ? 23.694 2.766 -12.590 1.00 72.25 102 SER A N 1
ATOM 771 C CA . SER A 1 102 ? 23.814 2.363 -11.191 1.00 72.25 102 SER A CA 1
ATOM 772 C C . SER A 1 102 ? 23.771 3.610 -10.311 1.00 72.25 102 SER A C 1
ATOM 774 O O . SER A 1 102 ? 24.512 4.564 -10.562 1.00 72.25 102 SER A O 1
ATOM 776 N N . MET A 1 103 ? 22.953 3.612 -9.253 1.00 65.00 103 MET A N 1
ATOM 777 C CA . MET A 1 103 ? 22.973 4.715 -8.289 1.00 65.00 103 MET A CA 1
ATOM 778 C C . MET A 1 103 ? 24.321 4.729 -7.556 1.00 65.00 103 MET A C 1
ATOM 780 O O . MET A 1 103 ? 24.537 3.961 -6.618 1.00 65.00 103 MET A O 1
ATOM 784 N N . HIS A 1 104 ? 25.245 5.596 -7.976 1.00 62.44 104 HIS A N 1
ATOM 785 C CA . HIS A 1 104 ? 26.505 5.807 -7.269 1.00 62.44 104 HIS A CA 1
ATOM 786 C C . HIS A 1 104 ? 26.226 6.670 -6.035 1.00 62.44 104 HIS A C 1
ATOM 788 O O . HIS A 1 104 ? 26.295 7.897 -6.082 1.00 62.44 104 HIS A O 1
ATOM 794 N N . MET A 1 105 ? 25.829 6.037 -4.930 1.00 53.66 105 MET A N 1
ATOM 795 C CA . MET A 1 105 ? 25.677 6.746 -3.664 1.00 53.66 105 MET A CA 1
ATOM 796 C C . MET A 1 105 ? 27.084 7.121 -3.164 1.00 53.66 105 MET A C 1
ATOM 798 O O . MET A 1 105 ? 27.903 6.216 -2.979 1.00 53.66 105 MET A O 1
ATOM 802 N N . PRO A 1 106 ? 27.415 8.415 -2.981 1.00 50.94 106 PRO A N 1
ATOM 803 C CA . PRO A 1 106 ? 28.706 8.790 -2.418 1.00 50.94 106 PRO A CA 1
ATOM 804 C C . PRO A 1 106 ? 28.849 8.174 -1.014 1.00 50.94 106 PRO A C 1
ATOM 806 O O . PRO A 1 106 ? 27.850 8.081 -0.293 1.00 50.94 106 PRO A O 1
ATOM 809 N N . PRO A 1 107 ? 30.055 7.729 -0.614 1.00 40.81 107 PRO A N 1
ATOM 810 C CA . PRO A 1 107 ? 30.261 7.123 0.697 1.00 40.81 107 PRO A CA 1
ATOM 811 C C . PRO A 1 107 ? 29.870 8.105 1.818 1.00 40.81 107 PRO A C 1
ATOM 813 O O . PRO A 1 107 ? 30.081 9.314 1.661 1.00 40.81 107 PRO A O 1
ATOM 816 N N . PRO A 1 108 ? 29.301 7.620 2.940 1.00 50.06 108 PRO A N 1
ATOM 817 C CA . PRO A 1 108 ? 29.032 8.471 4.096 1.00 50.06 108 PRO A CA 1
ATOM 818 C C . PRO A 1 108 ? 30.344 9.099 4.598 1.00 50.06 108 PRO A C 1
ATOM 820 O O . PRO A 1 108 ? 31.375 8.426 4.628 1.00 50.06 108 PRO A O 1
ATOM 823 N N . ARG A 1 109 ? 30.303 10.395 4.937 1.00 50.12 109 ARG A N 1
ATOM 824 C CA . ARG A 1 109 ? 31.415 11.119 5.578 1.00 50.12 109 ARG A CA 1
ATOM 825 C C . ARG A 1 109 ? 31.556 10.747 7.045 1.00 50.12 109 ARG A C 1
ATOM 827 O O . ARG A 1 109 ? 30.502 10.545 7.687 1.00 50.12 109 ARG A O 1
#

pLDDT: mean 83.13, std 15.53, range [40.81, 98.56]

Sequence (109 aa):
MMDALRVVIEIPAGGSLPWPVQIPPNARLTREGSDRVAGHSCTVWQVQEQNGRRGSARVTADGVLLHARGPDGAEGIEATRVAYGPQEPARFRPPADYRTESMHMPPPR